Protein AF-A0A0L6VXU7-F1 (afdb_monomer_lite)

Radius of gyration: 16.0 Å; chains: 1; bounding box: 44×17×48 Å

Foldseek 3Di:
DPPPPDDLVNLLVVLLVCVVVVHDLPPRPDDPPDPSNVSSSVSNVVVVCVVVVVVVVVVVVVPDDD

Structure (mmCIF, N/CA/C/O backbone):
data_AF-A0A0L6VXU7-F1
#
_entry.id   AF-A0A0L6VXU7-F1
#
loop_
_atom_site.group_PDB
_atom_site.id
_atom_site.type_symbol
_atom_site.label_atom_id
_atom_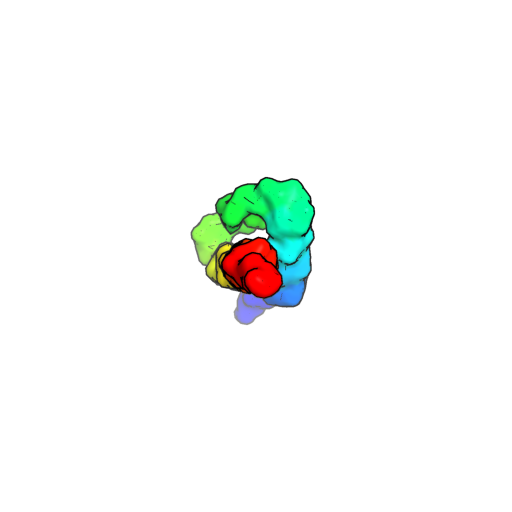site.label_alt_id
_atom_site.label_comp_id
_atom_site.label_asym_id
_atom_site.label_entity_id
_atom_site.label_seq_id
_atom_site.pdbx_PDB_ins_code
_atom_site.Cartn_x
_atom_site.Cartn_y
_atom_site.Cartn_z
_atom_site.occupancy
_atom_site.B_iso_or_equiv
_atom_site.auth_seq_id
_atom_site.auth_comp_id
_atom_site.auth_asym_id
_atom_site.auth_atom_id
_atom_site.pdbx_PDB_model_num
ATOM 1 N N . MET A 1 1 ? 22.358 -7.199 -14.719 1.00 42.59 1 MET A N 1
ATOM 2 C CA . MET A 1 1 ? 21.763 -6.817 -13.424 1.00 42.59 1 MET A CA 1
ATOM 3 C C . MET A 1 1 ? 20.920 -5.588 -13.685 1.00 42.59 1 MET A C 1
ATOM 5 O O . MET A 1 1 ? 21.450 -4.487 -13.657 1.00 42.59 1 MET A O 1
ATOM 9 N N . ASP A 1 2 ? 19.652 -5.784 -14.043 1.00 50.69 2 ASP A N 1
ATOM 10 C CA . ASP A 1 2 ? 18.703 -4.684 -14.202 1.00 50.69 2 ASP A CA 1
ATOM 11 C C . ASP A 1 2 ? 18.416 -4.094 -12.825 1.00 50.69 2 ASP A C 1
ATOM 13 O O . ASP A 1 2 ? 17.567 -4.570 -12.070 1.00 50.69 2 ASP A O 1
ATOM 17 N N . THR A 1 3 ? 19.183 -3.070 -12.464 1.00 50.75 3 THR A N 1
ATOM 18 C CA . THR A 1 3 ? 18.799 -2.127 -11.421 1.00 50.75 3 THR A CA 1
ATOM 19 C C . THR A 1 3 ? 17.493 -1.496 -11.867 1.00 50.75 3 THR A C 1
ATOM 21 O O . THR A 1 3 ? 17.487 -0.574 -12.679 1.00 50.75 3 THR A O 1
ATOM 24 N N . SER A 1 4 ? 16.381 -2.042 -11.377 1.00 53.34 4 SER A N 1
ATOM 25 C CA . SER A 1 4 ? 15.072 -1.411 -11.464 1.00 53.34 4 SER A CA 1
ATOM 26 C C . SER A 1 4 ? 15.243 0.078 -11.143 1.00 53.34 4 SER A C 1
ATOM 28 O O . SER A 1 4 ? 15.697 0.418 -10.051 1.00 53.34 4 SER A O 1
ATOM 30 N N . ILE A 1 5 ? 14.922 0.955 -12.105 1.00 64.50 5 ILE A N 1
ATOM 31 C CA . ILE A 1 5 ? 15.037 2.428 -11.990 1.00 64.50 5 ILE A CA 1
ATOM 32 C C . ILE A 1 5 ? 14.302 2.935 -10.740 1.00 64.50 5 ILE A C 1
ATOM 34 O O . ILE A 1 5 ? 14.625 3.971 -10.165 1.00 64.50 5 ILE A O 1
ATOM 38 N N . VAL A 1 6 ? 13.314 2.161 -10.305 1.00 68.69 6 VAL A N 1
ATOM 39 C CA . VAL A 1 6 ? 12.512 2.396 -9.123 1.00 68.69 6 VAL A CA 1
ATOM 40 C C . VAL A 1 6 ? 12.964 1.470 -7.995 1.00 68.69 6 VAL A C 1
ATOM 42 O O . VAL A 1 6 ? 12.917 0.243 -8.133 1.00 68.69 6 VAL A O 1
ATOM 45 N N . SER A 1 7 ? 13.346 2.063 -6.861 1.00 80.88 7 SER A N 1
ATOM 46 C CA . SER A 1 7 ? 13.653 1.329 -5.632 1.00 80.88 7 SER A CA 1
ATOM 47 C C . SER A 1 7 ? 12.384 0.768 -4.978 1.00 80.88 7 SER A C 1
ATOM 49 O O . SER A 1 7 ? 11.290 1.326 -5.103 1.00 80.88 7 SER A O 1
ATOM 51 N N . ARG A 1 8 ? 12.526 -0.327 -4.219 1.00 81.62 8 ARG A N 1
ATOM 52 C CA . ARG A 1 8 ? 11.411 -0.922 -3.455 1.00 81.62 8 ARG A CA 1
ATOM 53 C C . ARG A 1 8 ? 10.803 0.061 -2.456 1.00 81.62 8 ARG A C 1
ATOM 55 O O . ARG A 1 8 ? 9.590 0.073 -2.274 1.00 81.62 8 ARG A O 1
ATOM 62 N N . ASP A 1 9 ? 11.622 0.914 -1.849 1.00 84.56 9 ASP A N 1
ATOM 63 C CA . ASP A 1 9 ? 11.144 1.920 -0.896 1.00 84.56 9 ASP A CA 1
ATOM 64 C C . ASP A 1 9 ? 10.265 2.974 -1.568 1.00 84.56 9 ASP A C 1
ATOM 66 O O . ASP A 1 9 ? 9.233 3.357 -1.018 1.00 84.56 9 ASP A O 1
ATOM 70 N N . MET A 1 10 ? 10.607 3.378 -2.794 1.00 85.62 10 MET A N 1
ATOM 71 C CA . MET A 1 10 ? 9.773 4.283 -3.580 1.00 85.62 10 MET A CA 1
ATOM 72 C C . MET A 1 10 ? 8.413 3.649 -3.914 1.00 85.62 10 MET A C 1
ATOM 74 O O . MET A 1 10 ? 7.387 4.326 -3.832 1.00 85.62 10 MET A O 1
ATOM 78 N N . ILE A 1 11 ? 8.378 2.349 -4.238 1.00 86.25 11 ILE A N 1
ATOM 79 C CA . ILE A 1 11 ? 7.128 1.609 -4.498 1.00 86.25 11 ILE A CA 1
ATOM 80 C C . ILE A 1 11 ? 6.242 1.610 -3.255 1.00 86.25 11 ILE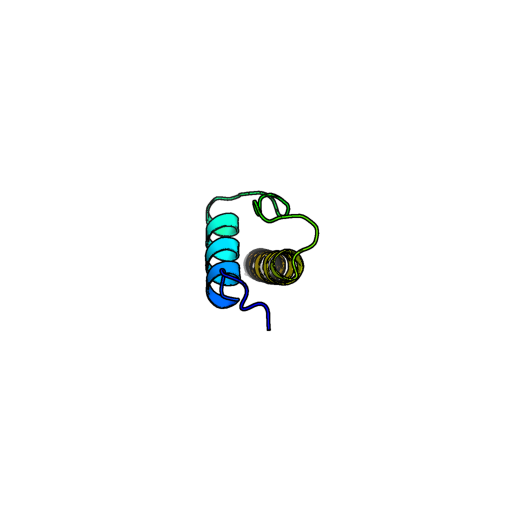 A C 1
ATOM 82 O O . ILE A 1 11 ? 5.067 1.967 -3.346 1.00 86.25 11 ILE A O 1
ATOM 86 N N . LYS A 1 12 ? 6.811 1.288 -2.088 1.00 87.50 12 LYS A N 1
ATOM 87 C CA . LYS A 1 12 ? 6.077 1.298 -0.816 1.00 87.50 12 LYS A CA 1
ATOM 88 C C . LYS A 1 12 ? 5.547 2.686 -0.469 1.00 87.50 12 LYS A C 1
ATOM 90 O O . LYS A 1 12 ? 4.384 2.830 -0.102 1.00 87.50 12 LYS A O 1
ATOM 95 N N . ALA A 1 13 ? 6.379 3.720 -0.607 1.00 87.38 13 ALA A N 1
ATOM 96 C CA . ALA A 1 13 ? 5.980 5.098 -0.329 1.00 87.38 13 ALA A CA 1
ATOM 97 C C . ALA A 1 13 ? 4.811 5.534 -1.223 1.00 87.38 13 ALA A C 1
ATOM 99 O O . ALA A 1 13 ? 3.833 6.108 -0.742 1.00 87.38 13 ALA A O 1
ATOM 100 N N . LYS A 1 14 ? 4.876 5.197 -2.514 1.00 86.69 14 LYS A N 1
ATOM 101 C CA . LYS A 1 14 ? 3.811 5.502 -3.467 1.00 86.69 14 LYS A CA 1
ATOM 102 C C . LYS A 1 14 ? 2.531 4.700 -3.150 1.00 86.69 14 LYS A C 1
ATOM 104 O O . LYS A 1 14 ? 1.452 5.281 -3.238 1.00 86.69 14 LYS A O 1
ATOM 109 N N . ALA A 1 15 ? 2.631 3.440 -2.705 1.00 87.75 15 ALA A N 1
ATOM 110 C CA . ALA A 1 15 ? 1.473 2.611 -2.330 1.00 87.75 15 ALA A CA 1
ATOM 111 C C . ALA A 1 15 ? 0.715 3.205 -1.139 1.00 87.75 15 ALA A C 1
ATOM 113 O O . ALA A 1 15 ? -0.504 3.366 -1.182 1.00 87.75 15 ALA A O 1
ATOM 114 N N . ARG A 1 16 ? 1.456 3.630 -0.110 1.00 87.81 16 ARG A N 1
ATOM 115 C CA . ARG A 1 16 ? 0.900 4.314 1.067 1.00 87.81 16 ARG A CA 1
ATOM 116 C C . ARG A 1 16 ? 0.222 5.630 0.698 1.00 87.81 16 ARG A C 1
ATOM 118 O O . ARG A 1 16 ? -0.879 5.902 1.166 1.00 87.81 16 ARG A O 1
ATOM 125 N N . ALA A 1 17 ? 0.858 6.435 -0.155 1.00 87.12 17 ALA A N 1
ATOM 126 C CA . ALA A 1 17 ? 0.279 7.691 -0.627 1.00 87.12 17 ALA A 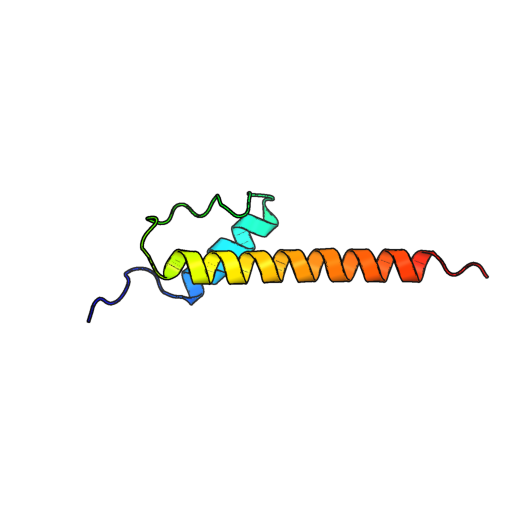CA 1
ATOM 127 C C . ALA A 1 17 ? -1.002 7.459 -1.450 1.00 87.12 17 ALA A C 1
ATOM 129 O O . ALA A 1 17 ? -1.960 8.219 -1.320 1.00 87.12 17 ALA A O 1
ATOM 130 N N . ALA A 1 18 ? -1.043 6.395 -2.260 1.00 87.19 18 ALA A N 1
ATOM 131 C CA . ALA A 1 18 ? -2.228 6.011 -3.020 1.00 87.19 18 ALA A CA 1
ATOM 132 C C . ALA A 1 18 ? -3.378 5.534 -2.124 1.00 87.19 18 ALA A C 1
ATOM 134 O O . ALA A 1 18 ? -4.525 5.919 -2.342 1.00 87.19 18 ALA A O 1
ATOM 135 N N . PHE A 1 19 ? -3.080 4.764 -1.080 1.00 86.88 19 PHE A N 1
ATOM 136 C CA . PHE A 1 19 ? -4.082 4.397 -0.085 1.00 86.88 19 PHE A CA 1
ATOM 137 C C . PHE A 1 19 ? -4.628 5.632 0.650 1.00 86.88 19 PHE A C 1
ATOM 139 O O . PHE A 1 19 ? -5.839 5.804 0.753 1.00 86.88 19 PHE A O 1
ATOM 146 N N . ALA A 1 20 ? -3.751 6.546 1.082 1.00 85.56 20 ALA A N 1
ATOM 147 C CA . ALA A 1 20 ? -4.146 7.758 1.803 1.00 85.56 20 ALA A CA 1
ATOM 148 C C . ALA A 1 20 ? -5.064 8.693 0.989 1.00 85.56 20 ALA A C 1
ATOM 150 O O . ALA A 1 20 ? -5.911 9.368 1.566 1.00 85.56 20 ALA A O 1
ATOM 151 N N . ARG A 1 21 ? -4.928 8.720 -0.346 1.00 86.25 21 ARG A N 1
ATOM 152 C CA . ARG A 1 21 ? -5.818 9.478 -1.251 1.00 86.25 21 ARG A CA 1
ATOM 153 C C . ARG A 1 21 ? -7.098 8.723 -1.646 1.00 86.25 21 ARG A C 1
ATOM 155 O O . ARG A 1 21 ? -7.872 9.251 -2.436 1.00 86.25 21 ARG A O 1
ATOM 162 N N . GLY A 1 22 ? -7.297 7.491 -1.168 1.00 80.25 22 GLY A N 1
ATOM 163 C CA . GLY A 1 22 ? -8.437 6.646 -1.538 1.00 80.25 22 GLY A CA 1
ATOM 164 C C . GLY A 1 22 ? -8.370 6.071 -2.957 1.00 80.25 22 GLY A C 1
ATOM 165 O O . GLY A 1 22 ? -9.403 5.727 -3.526 1.00 80.25 22 GLY A O 1
ATOM 166 N N . ALA A 1 23 ? -7.177 5.973 -3.553 1.00 82.69 23 ALA A N 1
ATOM 167 C CA . ALA A 1 23 ? -7.030 5.318 -4.847 1.00 82.69 23 ALA A CA 1
ATOM 168 C C . ALA A 1 23 ? -7.175 3.797 -4.719 1.00 82.69 23 ALA A C 1
ATOM 170 O O . ALA A 1 23 ? -6.737 3.187 -3.737 1.00 82.69 23 ALA A O 1
ATOM 171 N N . GLY A 1 24 ? -7.794 3.199 -5.738 1.00 74.00 24 GLY A N 1
ATOM 172 C CA . GLY A 1 24 ? -8.031 1.762 -5.800 1.00 74.00 24 GLY A CA 1
ATOM 173 C C . GLY A 1 24 ? -6.735 0.952 -5.793 1.00 74.00 24 GLY A C 1
ATOM 174 O O . GLY A 1 24 ? -5.682 1.421 -6.225 1.00 74.00 24 GLY A O 1
ATOM 175 N N . ARG A 1 25 ? -6.833 -0.297 -5.330 1.00 77.50 25 ARG A N 1
ATOM 176 C CA . ARG A 1 25 ? -5.721 -1.258 -5.225 1.00 77.50 25 ARG A CA 1
ATOM 177 C C . ARG A 1 25 ? -4.932 -1.425 -6.533 1.00 77.50 25 ARG A C 1
ATOM 179 O O . ARG A 1 25 ? -3.710 -1.575 -6.496 1.00 77.50 25 ARG A O 1
ATOM 186 N N . ASP A 1 26 ? -5.623 -1.328 -7.667 1.00 77.81 26 ASP A N 1
ATOM 187 C CA . ASP A 1 26 ? -5.069 -1.510 -9.015 1.00 77.81 26 ASP A CA 1
ATOM 188 C C . ASP A 1 26 ? -4.554 -0.203 -9.662 1.00 77.81 26 ASP A C 1
ATOM 190 O O . ASP A 1 26 ? -3.973 -0.225 -10.747 1.00 77.81 26 ASP A O 1
ATOM 194 N N . ASP A 1 27 ? -4.697 0.951 -8.997 1.00 77.88 27 ASP A N 1
ATOM 195 C CA . ASP A 1 27 ? -4.238 2.260 -9.492 1.00 77.88 27 ASP A CA 1
ATOM 196 C C . ASP A 1 27 ? -2.748 2.505 -9.185 1.00 77.88 27 ASP A C 1
ATOM 198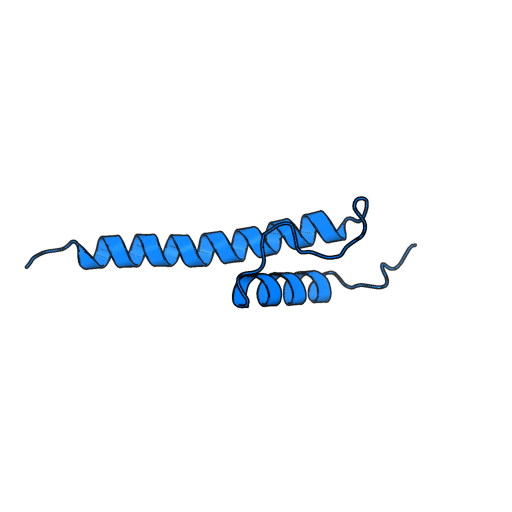 O O . ASP A 1 27 ? -2.340 3.433 -8.479 1.00 77.88 27 ASP A O 1
ATOM 202 N N . HIS A 1 28 ? -1.905 1.606 -9.686 1.00 73.06 28 HIS A N 1
ATOM 203 C CA . HIS A 1 28 ? -0.478 1.590 -9.372 1.00 73.06 28 HIS A CA 1
ATOM 204 C C . HIS A 1 28 ? 0.401 2.256 -10.444 1.00 73.06 28 HIS A C 1
ATOM 206 O O . HIS A 1 28 ? 1.502 2.743 -10.153 1.00 73.06 28 HIS A O 1
ATOM 212 N N . GLY A 1 29 ? -0.083 2.330 -11.690 1.00 70.38 29 GLY A N 1
ATOM 213 C CA . GLY A 1 29 ? 0.617 2.973 -12.812 1.00 70.38 29 GLY A CA 1
ATOM 214 C C . GLY A 1 29 ? 1.965 2.333 -13.192 1.00 70.38 29 GLY A C 1
ATOM 215 O O . GLY A 1 29 ? 2.803 3.000 -13.791 1.00 70.38 29 GLY A O 1
ATOM 216 N N . PHE A 1 30 ? 2.209 1.078 -12.796 1.00 68.56 30 PHE A N 1
ATOM 217 C CA . PHE A 1 30 ? 3.365 0.271 -13.205 1.00 68.56 30 PHE A CA 1
ATOM 218 C C . PHE A 1 30 ? 3.031 -0.654 -14.383 1.00 68.56 30 PHE A C 1
ATOM 220 O O . PHE A 1 30 ? 1.884 -1.069 -14.546 1.00 68.56 30 PHE A O 1
ATOM 227 N N . ASN A 1 31 ? 4.049 -1.031 -15.164 1.00 66.31 31 ASN A N 1
ATOM 228 C CA . ASN A 1 31 ? 3.917 -2.052 -16.206 1.00 66.31 31 ASN A CA 1
ATOM 229 C C . ASN A 1 31 ? 3.620 -3.434 -15.599 1.00 66.31 31 ASN A C 1
ATOM 231 O O . ASN A 1 31 ? 4.328 -3.878 -14.693 1.00 66.31 31 ASN A O 1
ATOM 235 N N . LEU A 1 32 ? 2.621 -4.126 -16.165 1.00 52.47 32 LEU A N 1
ATOM 236 C CA . LEU A 1 32 ? 1.974 -5.357 -15.669 1.00 52.47 32 LEU A CA 1
ATOM 237 C C . LEU A 1 32 ? 2.883 -6.588 -15.456 1.00 52.47 32 LEU A C 1
ATOM 239 O O . LEU A 1 32 ? 2.433 -7.582 -14.899 1.00 52.47 32 LEU A O 1
ATOM 243 N N . GLY A 1 33 ? 4.157 -6.532 -15.853 1.00 59.16 33 GLY A N 1
ATOM 244 C CA . GLY A 1 33 ? 5.132 -7.615 -15.656 1.00 59.16 33 GLY A CA 1
ATOM 245 C C . GLY A 1 33 ? 6.189 -7.350 -14.580 1.00 59.16 33 GLY A C 1
ATOM 246 O O . GLY A 1 33 ? 7.067 -8.185 -14.371 1.00 59.16 33 GLY A O 1
ATOM 247 N N . ALA A 1 34 ? 6.167 -6.185 -13.924 1.00 67.06 34 ALA A N 1
ATOM 248 C CA . ALA A 1 34 ? 7.235 -5.793 -13.013 1.00 67.06 34 ALA A CA 1
ATOM 249 C C . ALA A 1 34 ? 7.011 -6.344 -11.587 1.00 67.06 34 ALA A C 1
ATOM 251 O O . ALA A 1 34 ? 5.919 -6.171 -11.039 1.00 67.06 34 ALA A O 1
ATOM 252 N N . PRO A 1 35 ? 8.057 -6.871 -10.913 1.00 72.31 35 PRO A N 1
ATOM 253 C CA . PRO A 1 35 ? 8.045 -7.186 -9.475 1.00 72.31 35 PRO A CA 1
ATOM 254 C C . PRO A 1 35 ? 7.517 -6.046 -8.585 1.00 72.31 35 PRO A C 1
ATOM 256 O O . PRO A 1 35 ? 7.026 -6.278 -7.483 1.00 72.31 35 PRO A O 1
ATOM 259 N N . ALA A 1 36 ? 7.568 -4.812 -9.095 1.00 77.94 36 ALA A N 1
ATOM 260 C CA . ALA A 1 36 ? 7.002 -3.622 -8.478 1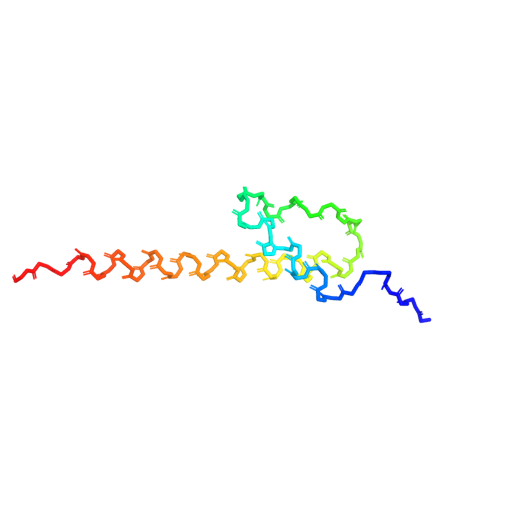.00 77.94 36 ALA A CA 1
ATOM 261 C C . ALA A 1 36 ? 5.497 -3.720 -8.172 1.00 77.94 36 ALA A C 1
ATOM 263 O O . ALA A 1 36 ? 5.045 -3.118 -7.202 1.00 77.94 36 ALA A O 1
ATOM 264 N N . ILE A 1 37 ? 4.721 -4.478 -8.955 1.00 83.38 37 ILE A N 1
ATOM 265 C CA . ILE A 1 37 ? 3.276 -4.635 -8.724 1.00 83.38 37 ILE A CA 1
ATOM 266 C C . ILE A 1 37 ? 3.014 -5.488 -7.487 1.00 83.38 37 ILE A C 1
ATOM 268 O O . ILE A 1 37 ? 2.180 -5.123 -6.664 1.00 83.38 37 ILE A O 1
ATOM 272 N N . ALA A 1 38 ? 3.757 -6.583 -7.317 1.00 84.31 38 ALA A N 1
ATOM 273 C CA . ALA A 1 38 ? 3.614 -7.438 -6.143 1.00 84.31 38 ALA A CA 1
ATOM 274 C C . ALA A 1 38 ? 3.990 -6.684 -4.855 1.00 84.31 38 ALA A C 1
ATOM 276 O O . ALA A 1 38 ? 3.280 -6.772 -3.853 1.00 84.31 38 ALA A O 1
ATOM 277 N N . ASP A 1 39 ? 5.071 -5.895 -4.893 1.00 85.69 39 ASP A N 1
ATOM 278 C CA . ASP A 1 39 ? 5.472 -5.046 -3.766 1.00 85.69 39 ASP A CA 1
ATOM 279 C C . ASP A 1 39 ? 4.438 -3.946 -3.470 1.00 85.69 39 ASP A C 1
ATOM 281 O O . ASP A 1 39 ? 4.156 -3.670 -2.304 1.00 85.69 39 ASP A O 1
ATOM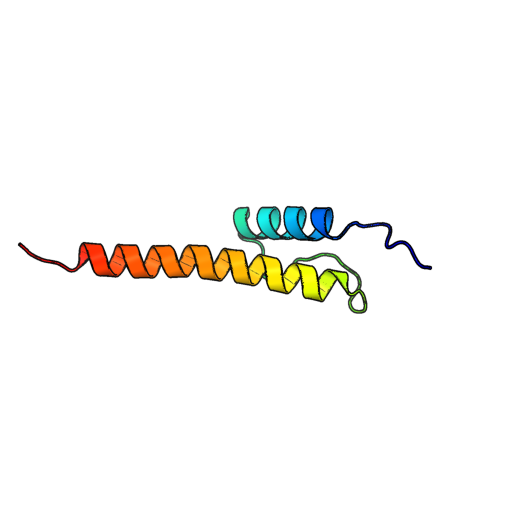 285 N N . TRP A 1 40 ? 3.838 -3.349 -4.506 1.00 88.38 40 TRP A N 1
ATOM 286 C CA . TRP A 1 40 ? 2.763 -2.370 -4.352 1.00 88.38 40 TRP A CA 1
ATOM 287 C C . TRP A 1 40 ? 1.520 -2.966 -3.697 1.00 88.38 40 TRP A C 1
ATOM 289 O O . TRP A 1 40 ? 1.052 -2.439 -2.691 1.00 88.38 40 TRP A O 1
ATOM 299 N N . GLN A 1 41 ? 0.989 -4.053 -4.270 1.00 87.50 41 GLN A N 1
ATOM 300 C CA . GLN A 1 41 ? -0.242 -4.694 -3.804 1.00 87.50 41 GLN A CA 1
ATOM 301 C C . GLN A 1 41 ? -0.096 -5.124 -2.349 1.00 87.50 41 GLN A C 1
ATOM 303 O O . GLN A 1 41 ? -0.962 -4.825 -1.533 1.00 87.50 41 GLN A O 1
ATOM 308 N N . ARG A 1 42 ? 1.048 -5.727 -2.000 1.00 89.19 42 ARG A N 1
ATOM 309 C CA . ARG A 1 42 ? 1.358 -6.097 -0.620 1.00 89.19 42 ARG A CA 1
ATOM 310 C C . ARG A 1 42 ? 1.325 -4.897 0.325 1.00 89.19 42 ARG A C 1
ATOM 312 O O . ARG A 1 42 ? 0.766 -5.005 1.410 1.00 89.19 42 ARG A O 1
ATOM 319 N N . GLU A 1 43 ? 1.949 -3.780 -0.042 1.00 90.38 43 GLU A N 1
ATOM 320 C CA . GLU A 1 43 ? 1.982 -2.600 0.827 1.00 90.38 43 GLU A CA 1
ATOM 321 C C . GLU A 1 43 ? 0.599 -1.940 0.950 1.00 90.38 43 GLU A C 1
ATOM 323 O O . GLU A 1 43 ? 0.215 -1.535 2.045 1.00 90.38 43 GLU A O 1
ATOM 328 N N . TRP A 1 44 ? -0.179 -1.887 -0.135 1.00 89.50 44 TRP A N 1
ATOM 329 C CA . TRP A 1 44 ? -1.554 -1.384 -0.107 1.00 89.50 44 TRP A CA 1
ATOM 330 C C . TRP A 1 44 ? -2.453 -2.257 0.782 1.00 89.50 44 TRP A C 1
ATOM 332 O O . TRP A 1 44 ? -3.168 -1.728 1.632 1.00 89.50 44 TRP A O 1
ATOM 342 N N . ASP A 1 45 ? -2.360 -3.585 0.659 1.00 88.00 45 ASP A N 1
ATOM 343 C CA . ASP A 1 45 ? -3.121 -4.539 1.476 1.00 88.00 45 ASP A CA 1
ATOM 344 C C . ASP A 1 45 ? -2.776 -4.407 2.969 1.00 88.00 45 ASP A C 1
ATOM 346 O O . ASP A 1 45 ? -3.660 -4.484 3.820 1.00 88.00 45 ASP A O 1
ATOM 350 N N . LEU A 1 46 ? -1.508 -4.139 3.306 1.00 88.81 46 LEU A N 1
ATOM 351 C CA . LEU A 1 46 ? -1.095 -3.847 4.683 1.00 88.81 46 LEU A CA 1
ATOM 352 C C . LEU A 1 46 ? -1.714 -2.547 5.211 1.00 88.81 46 LEU A C 1
ATOM 354 O O . LEU A 1 46 ? -2.132 -2.499 6.370 1.00 88.81 46 LEU A O 1
ATOM 358 N N . CYS A 1 47 ? -1.793 -1.499 4.387 1.00 87.81 47 CYS A N 1
ATOM 359 C CA . CYS A 1 47 ? -2.478 -0.264 4.763 1.00 87.81 47 CYS A CA 1
ATOM 360 C C . CYS A 1 47 ? -3.974 -0.502 5.001 1.00 87.81 47 CYS A C 1
ATOM 362 O O . CYS A 1 47 ? -4.489 -0.102 6.045 1.00 87.81 47 CYS A O 1
ATOM 364 N N . ALA A 1 48 ? -4.642 -1.218 4.094 1.00 86.06 48 ALA A N 1
ATOM 365 C CA . ALA A 1 48 ? -6.053 -1.565 4.226 1.00 86.06 48 ALA A CA 1
ATOM 366 C C . ALA A 1 48 ? -6.324 -2.412 5.478 1.00 86.06 48 ALA A C 1
ATOM 368 O O . ALA A 1 48 ? -7.205 -2.075 6.266 1.00 86.06 48 ALA A O 1
ATOM 369 N N . ALA A 1 49 ? -5.522 -3.453 5.716 1.00 86.06 49 ALA A N 1
ATOM 370 C CA . ALA A 1 49 ? -5.645 -4.309 6.893 1.00 86.06 49 ALA A CA 1
ATOM 371 C C . ALA A 1 49 ? -5.429 -3.535 8.199 1.00 86.06 49 ALA A C 1
ATOM 373 O O . ALA A 1 49 ? -6.143 -3.769 9.170 1.00 86.06 49 ALA A O 1
ATOM 374 N N . LYS A 1 50 ? -4.487 -2.581 8.233 1.00 84.31 50 LYS A N 1
ATOM 375 C CA . LYS A 1 50 ? -4.277 -1.722 9.406 1.00 84.31 50 LYS A CA 1
ATOM 376 C C . LYS A 1 50 ? -5.478 -0.810 9.662 1.00 84.31 50 LYS A C 1
ATOM 378 O O . LYS A 1 50 ? -5.889 -0.667 10.808 1.00 84.31 50 LYS A O 1
ATOM 383 N N . THR A 1 51 ? -6.047 -0.209 8.619 1.00 78.62 51 THR A N 1
ATOM 384 C CA . THR A 1 51 ? -7.226 0.659 8.748 1.00 78.62 51 THR A CA 1
ATOM 385 C C . THR A 1 51 ? -8.473 -0.125 9.148 1.00 78.62 51 THR A C 1
ATOM 387 O O . THR A 1 51 ? -9.194 0.304 10.042 1.00 78.62 51 THR A O 1
ATOM 390 N N . TRP A 1 52 ? -8.723 -1.287 8.543 1.00 71.94 52 TRP A N 1
ATOM 391 C CA . TRP A 1 52 ? -9.868 -2.129 8.898 1.00 71.94 52 TRP A CA 1
ATOM 392 C C . TRP A 1 52 ? -9.704 -2.804 10.255 1.00 71.94 52 TRP A C 1
ATOM 394 O O . TRP A 1 52 ? -10.676 -2.890 10.993 1.00 71.94 52 TRP A O 1
ATOM 404 N N . GLY A 1 53 ? -8.492 -3.228 10.615 1.00 65.81 53 GLY A N 1
ATOM 405 C CA . GLY A 1 53 ? -8.198 -3.753 11.947 1.00 65.81 53 GLY A CA 1
ATOM 406 C C . GLY A 1 53 ? -8.451 -2.716 13.040 1.00 65.81 53 GLY A C 1
ATOM 407 O O . GLY A 1 53 ? -9.025 -3.055 14.065 1.00 65.81 53 GLY A O 1
ATOM 408 N N . PHE A 1 54 ? -8.107 -1.447 12.791 1.00 60.03 54 PHE A N 1
ATOM 409 C CA . PHE A 1 54 ? -8.426 -0.347 13.704 1.00 60.03 54 PHE A CA 1
ATOM 410 C C . PHE A 1 54 ? -9.936 -0.075 13.780 1.00 60.03 54 PHE A C 1
ATOM 412 O O . PHE A 1 54 ? -10.476 0.030 14.872 1.00 60.03 54 PHE A O 1
ATOM 419 N N . LEU A 1 55 ? -10.640 -0.054 12.641 1.00 60.06 55 LEU A N 1
ATOM 420 C CA . LEU A 1 55 ? -12.099 0.135 12.604 1.00 60.06 55 LEU A CA 1
ATOM 421 C C . LEU A 1 55 ? -12.872 -0.992 13.311 1.00 60.06 55 LEU A C 1
ATOM 423 O O . LEU A 1 55 ? -13.890 -0.727 13.948 1.00 60.06 55 LEU A O 1
ATOM 427 N N . LEU A 1 56 ? -12.408 -2.240 13.198 1.00 58.81 56 LEU A N 1
ATOM 428 C CA . LEU A 1 56 ? -12.985 -3.389 13.905 1.00 58.81 56 LEU A CA 1
ATOM 429 C C . LEU A 1 56 ? -12.756 -3.297 15.417 1.00 58.81 56 LEU A C 1
ATOM 431 O O . LEU A 1 56 ? -13.678 -3.571 16.182 1.00 58.81 56 LEU A O 1
ATOM 435 N N . ASP A 1 57 ? -11.561 -2.888 15.842 1.00 58.69 57 ASP A N 1
ATOM 436 C CA . ASP A 1 57 ? -11.236 -2.709 17.260 1.00 58.69 57 ASP A CA 1
ATOM 437 C C . ASP A 1 57 ? -12.037 -1.541 17.871 1.00 58.69 57 ASP A C 1
ATOM 439 O O . ASP A 1 57 ? -12.669 -1.702 18.914 1.00 58.69 57 ASP A O 1
ATOM 443 N N . GLU A 1 58 ? -12.148 -0.404 17.172 1.00 56.22 58 GLU A N 1
ATOM 444 C CA . GLU A 1 58 ? -12.977 0.735 17.601 1.00 56.22 58 GLU A CA 1
ATOM 445 C C . GLU A 1 58 ? -14.474 0.390 17.689 1.00 56.22 58 GLU A C 1
ATOM 447 O O . GLU A 1 58 ? -15.146 0.806 18.637 1.00 56.22 58 GLU A O 1
ATOM 452 N N . GLN A 1 59 ? -15.017 -0.396 16.747 1.00 56.38 59 GLN A N 1
ATOM 453 C CA . GLN A 1 59 ? -16.414 -0.850 16.821 1.00 56.38 59 GLN A CA 1
ATOM 454 C C . GLN A 1 59 ? -16.668 -1.802 17.996 1.00 56.38 59 GLN A C 1
ATOM 456 O O . GLN A 1 59 ? -17.748 -1.758 18.585 1.00 56.38 59 GLN A O 1
ATOM 461 N N . LEU A 1 60 ? -15.695 -2.642 18.359 1.00 55.56 60 LEU A N 1
ATOM 462 C CA . LEU A 1 60 ? -15.813 -3.545 19.506 1.00 55.56 60 LEU A CA 1
ATOM 463 C C . LEU A 1 60 ? -15.695 -2.799 20.843 1.00 55.56 60 LEU A C 1
ATOM 465 O O . LEU A 1 60 ? -16.417 -3.127 21.783 1.00 55.56 60 LEU A O 1
ATOM 469 N N . VAL A 1 61 ? -14.856 -1.762 20.927 1.00 54.97 61 VAL A N 1
ATOM 470 C CA . VAL A 1 61 ? -14.724 -0.927 22.136 1.00 54.97 61 VAL A CA 1
ATOM 471 C C . VAL A 1 61 ? -15.960 -0.039 22.355 1.00 54.97 61 VAL A C 1
ATOM 473 O O . VAL A 1 61 ? -16.351 0.191 23.499 1.00 54.97 61 VAL A O 1
ATOM 476 N N . GLY A 1 62 ? -16.638 0.401 21.289 1.00 51.38 62 GLY A N 1
ATOM 477 C CA . GLY A 1 62 ? -17.890 1.168 21.379 1.00 51.38 62 GLY A CA 1
ATOM 478 C C . GLY A 1 62 ? -19.136 0.358 21.779 1.00 51.38 62 GLY A C 1
ATOM 479 O O . GLY A 1 62 ? -20.175 0.949 22.068 1.00 51.38 62 GLY A O 1
ATOM 480 N N . ALA A 1 63 ? -19.052 -0.976 21.805 1.00 51.19 63 ALA A N 1
ATOM 481 C CA . ALA A 1 63 ? -20.179 -1.875 22.071 1.00 51.19 63 ALA A CA 1
ATOM 482 C C . ALA A 1 63 ? -20.251 -2.390 23.523 1.00 51.19 63 ALA A C 1
ATOM 484 O O . ALA A 1 63 ? -21.024 -3.307 23.800 1.00 51.19 63 ALA A O 1
ATOM 485 N N . CYS A 1 64 ? -19.473 -1.824 24.451 1.00 42.88 64 CYS A N 1
ATOM 486 C CA . CYS A 1 64 ? -19.564 -2.149 25.874 1.00 42.88 64 CYS A CA 1
ATOM 487 C C . CYS A 1 64 ? -20.505 -1.142 26.574 1.00 42.88 64 CYS A C 1
ATOM 489 O O . CYS A 1 64 ? -20.080 -0.013 26.835 1.00 42.88 64 CYS A O 1
ATOM 491 N N . PRO A 1 65 ? -21.790 -1.471 26.829 1.00 51.28 65 PRO A N 1
ATOM 492 C CA . PRO A 1 65 ? -22.639 -0.631 27.668 1.00 51.28 65 PRO A CA 1
ATOM 493 C C . PRO A 1 65 ? -22.168 -0.695 29.138 1.00 51.28 65 PRO A C 1
ATOM 495 O O . PRO A 1 65 ? -21.516 -1.672 29.513 1.00 51.28 65 PRO A O 1
ATOM 498 N N . PRO A 1 66 ? -22.463 0.341 29.948 1.00 56.09 66 PRO A N 1
ATOM 499 C CA . PRO A 1 66 ? -22.060 0.424 31.355 1.00 56.09 66 PRO A CA 1
ATOM 500 C C . PRO A 1 66 ? -22.661 -0.674 32.241 1.00 56.09 66 PRO A C 1
ATOM 502 O O . PRO A 1 66 ? -23.768 -1.168 31.920 1.00 56.09 66 PRO A O 1
#

pLDDT: mean 73.43, std 14.24, range [42.59, 90.38]

Secondary structure (DSSP, 8-state):
----SS-HHHHHHHHHHHHHTT--TT---S-TTSHHHHHHHHHHHHHHHHHHHHHHHHHHHTT---

Sequence (66 aa):
MDTSIVSRDMIKAKARAAFARGAGRDDHGFNLGAPAIADWQREWDLCAAKTWGFLLDEQLVGACPP